Protein AF-A0A095CFA7-F1 (afdb_monomer_lite)

Organism: Schistosoma haematobium (NCBI:txid6185)

pLDDT: mean 85.24, std 14.71, range [35.34, 97.5]

Sequence (107 aa):
MPVPRSVFMSSERQ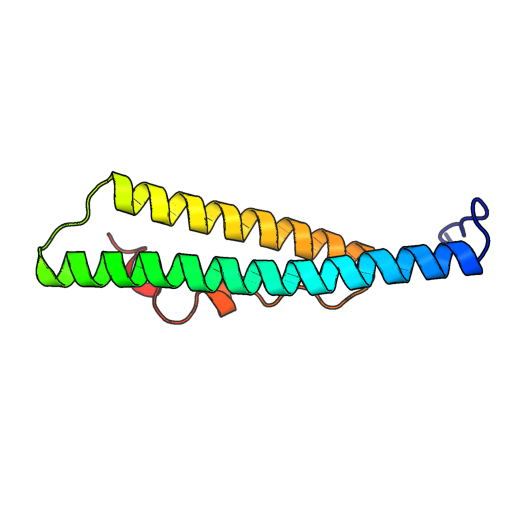AKCRTLFNDYLAGAMHRLQNMFKETQRIISGNRDQLENRGEVSEERQERAEHLMSACRKFHESLSTLADLLDADPPVDFSSMIKGKFDFIVYI

Foldseek 3Di:
DDDDDDPPDDPVVVVVVLVVLVVVLVVLLVVLLVLLVVLVVLVVVQVVCCVVPVDGDPVSVVVSVVSLVVSVVSLVVSQVSCVVSVHDRRDDPVVSVPPPCPPVVPD

Secondary structure (DSSP, 8-state):
-PPPPP-SS-HHHHHHHHHHHHHHHHHHHHHHHHHHHHHHHHHHHHHHHHHHHS---HHHHHHHHHHHHHHHHHHHHHHHHHHHHT-PPPPPHHHHHTTT-TTGGG-

Structure (mmCIF, N/CA/C/O backbone):
data_AF-A0A095CFA7-F1
#
_entry.id   AF-A0A095CFA7-F1
#
loop_
_atom_site.group_PDB
_atom_site.id
_atom_site.type_symbol
_atom_site.label_atom_id
_atom_site.label_alt_id
_atom_site.label_comp_id
_atom_site.label_asym_id
_atom_site.label_entity_id
_atom_site.label_seq_id
_atom_site.pdbx_PDB_ins_code
_atom_site.Cartn_x
_atom_site.Cartn_y
_atom_site.Cartn_z
_atom_site.occupancy
_atom_site.B_iso_or_equiv
_atom_site.auth_seq_id
_atom_site.auth_comp_id
_atom_site.auth_asym_id
_atom_site.auth_atom_id
_atom_site.pdbx_PDB_model_num
ATOM 1 N N . MET A 1 1 ? 1.304 11.924 -31.745 1.00 60.31 1 MET A N 1
ATOM 2 C CA . MET A 1 1 ? 2.722 12.256 -31.486 1.00 60.31 1 MET A CA 1
ATOM 3 C C . MET A 1 1 ? 3.324 11.100 -30.696 1.00 60.31 1 MET A C 1
ATOM 5 O O . MET A 1 1 ? 2.709 10.733 -29.703 1.00 60.31 1 MET A O 1
ATOM 9 N N . PRO A 1 2 ? 4.412 10.451 -31.143 1.00 86.06 2 PRO A N 1
ATOM 10 C CA . PRO A 1 2 ? 5.004 9.339 -30.399 1.00 86.06 2 PRO A CA 1
ATOM 11 C C . PRO A 1 2 ? 5.677 9.844 -29.115 1.00 86.06 2 PRO A C 1
ATOM 13 O O . PRO A 1 2 ? 6.326 10.889 -29.129 1.00 86.06 2 PRO A O 1
ATOM 16 N N . VAL A 1 3 ? 5.530 9.101 -28.014 1.00 83.31 3 VAL A N 1
ATOM 17 C CA . VAL A 1 3 ? 6.242 9.386 -26.759 1.00 83.31 3 VAL A CA 1
ATOM 18 C C . VAL A 1 3 ? 7.750 9.177 -26.990 1.00 83.31 3 VAL A C 1
ATOM 20 O O . VAL A 1 3 ? 8.134 8.110 -27.481 1.00 83.31 3 VAL A O 1
ATOM 23 N N . PRO A 1 4 ? 8.621 10.156 -26.673 1.00 86.12 4 PRO A N 1
ATOM 24 C CA . PRO A 1 4 ? 10.061 10.023 -26.880 1.00 86.12 4 PRO A CA 1
ATOM 25 C C . PRO A 1 4 ? 10.649 8.882 -26.045 1.00 86.12 4 PRO A C 1
ATOM 27 O O . PRO A 1 4 ? 10.387 8.776 -24.847 1.00 86.12 4 PRO A O 1
ATOM 30 N N . ARG A 1 5 ? 11.492 8.040 -26.655 1.00 81.06 5 ARG A N 1
ATOM 31 C CA . ARG A 1 5 ? 12.244 7.018 -25.913 1.00 81.06 5 ARG A CA 1
ATOM 32 C C . ARG A 1 5 ? 13.466 7.649 -25.253 1.00 81.06 5 ARG A C 1
ATOM 34 O O . ARG A 1 5 ? 14.251 8.321 -25.917 1.00 81.06 5 ARG A O 1
ATOM 41 N N . SER A 1 6 ? 13.641 7.400 -23.957 1.00 84.81 6 SER A N 1
ATOM 42 C CA . SER A 1 6 ? 14.822 7.862 -23.226 1.00 84.81 6 SER A CA 1
ATOM 43 C C . SER A 1 6 ? 16.084 7.150 -23.716 1.00 84.81 6 SER A C 1
ATOM 45 O O . SER A 1 6 ? 16.140 5.919 -23.745 1.00 84.81 6 SER A O 1
ATOM 47 N N . VAL A 1 7 ? 17.105 7.938 -24.060 1.00 88.00 7 VAL A N 1
ATOM 48 C CA . VAL A 1 7 ? 18.458 7.474 -24.425 1.00 88.00 7 VAL A CA 1
ATOM 49 C C . VAL A 1 7 ? 19.484 7.721 -23.313 1.00 88.00 7 VAL A C 1
ATOM 51 O O . VAL A 1 7 ? 20.663 7.438 -23.490 1.00 88.00 7 VAL A O 1
ATOM 54 N N . PHE A 1 8 ? 19.050 8.246 -22.160 1.00 91.19 8 PHE A N 1
ATOM 55 C CA . PHE A 1 8 ? 19.940 8.613 -21.052 1.00 91.19 8 PHE A CA 1
ATOM 56 C C . PHE A 1 8 ? 20.654 7.399 -20.431 1.00 91.19 8 PHE A C 1
ATOM 58 O O . PHE A 1 8 ? 21.819 7.482 -20.054 1.00 91.19 8 PHE A O 1
ATOM 65 N N . MET A 1 9 ? 19.969 6.256 -20.342 1.00 89.25 9 MET A N 1
ATOM 66 C CA . MET A 1 9 ? 20.522 5.002 -19.821 1.00 89.25 9 MET A CA 1
ATOM 67 C C . MET A 1 9 ? 20.400 3.887 -20.855 1.00 89.25 9 MET A C 1
ATOM 69 O O . MET A 1 9 ? 19.448 3.873 -21.633 1.00 89.25 9 MET A O 1
ATOM 73 N N . SER A 1 10 ? 21.313 2.912 -20.811 1.00 92.50 10 SER A N 1
ATOM 74 C CA . SER A 1 10 ? 21.186 1.682 -21.599 1.00 92.50 10 SER A CA 1
ATOM 75 C C . SER A 1 10 ? 19.942 0.884 -21.199 1.00 92.50 10 SER A C 1
ATOM 77 O O . SER A 1 10 ? 19.491 0.950 -20.053 1.00 92.50 10 SER A O 1
ATOM 79 N N . SER A 1 11 ? 19.415 0.081 -22.126 1.00 89.50 11 SER A N 1
ATOM 80 C CA . SER A 1 11 ? 18.263 -0.801 -21.887 1.00 89.50 11 SER A CA 1
ATOM 81 C C . SER A 1 11 ? 18.467 -1.728 -20.685 1.00 89.50 11 SER A C 1
ATOM 83 O O . SER A 1 11 ? 17.553 -1.909 -19.888 1.00 89.50 11 SER A O 1
ATOM 85 N N . GLU A 1 12 ? 19.682 -2.250 -20.499 1.00 93.19 12 GLU A N 1
ATOM 86 C CA . GLU A 1 12 ? 20.037 -3.087 -19.349 1.00 93.19 12 GLU A CA 1
ATOM 87 C C . GLU A 1 12 ? 19.882 -2.337 -18.015 1.00 93.19 12 GLU A C 1
ATOM 89 O O . GLU A 1 12 ? 19.311 -2.862 -17.059 1.00 93.19 12 GLU A O 1
ATOM 94 N N . ARG A 1 13 ? 20.355 -1.086 -17.937 1.00 93.56 13 ARG A N 1
ATOM 95 C CA . ARG A 1 13 ? 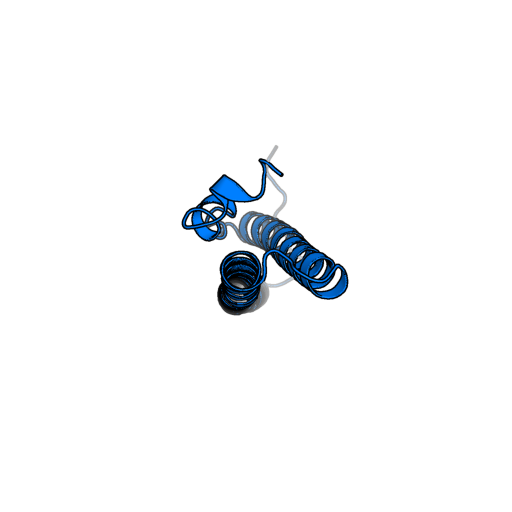20.222 -0.266 -16.723 1.00 93.56 13 ARG A CA 1
ATOM 96 C C . ARG A 1 13 ? 18.770 0.131 -16.472 1.00 93.56 13 ARG A C 1
ATOM 98 O O . ARG A 1 13 ? 18.321 0.065 -15.333 1.00 93.56 13 ARG A O 1
ATOM 105 N N . GLN A 1 14 ? 18.031 0.476 -17.527 1.00 91.31 14 GLN A N 1
ATOM 106 C CA . GLN A 1 14 ? 16.596 0.755 -17.436 1.00 91.31 14 GLN A CA 1
ATOM 107 C C . GLN A 1 14 ? 15.827 -0.459 -16.898 1.00 91.31 14 GLN A C 1
ATOM 109 O O . GLN A 1 14 ? 14.982 -0.302 -16.018 1.00 91.31 14 GLN A O 1
ATOM 114 N N . ALA A 1 15 ? 16.150 -1.668 -17.373 1.00 91.25 15 ALA A N 1
ATOM 115 C CA . ALA A 1 15 ? 15.544 -2.907 -16.894 1.00 91.25 15 ALA A CA 1
ATOM 116 C C . ALA A 1 15 ? 15.823 -3.137 -15.401 1.00 91.25 15 ALA A C 1
ATOM 118 O O . ALA A 1 15 ? 14.888 -3.375 -14.645 1.00 91.25 15 ALA A O 1
ATOM 119 N N . LYS A 1 16 ? 17.075 -2.965 -14.952 1.00 93.94 16 LYS A N 1
ATOM 120 C CA . LYS A 1 16 ? 17.433 -3.085 -13.525 1.00 93.94 16 LYS A CA 1
ATOM 121 C C . LYS A 1 16 ? 16.668 -2.090 -12.649 1.00 93.94 16 LYS A C 1
ATOM 123 O O . LYS A 1 16 ? 16.151 -2.474 -11.606 1.00 93.94 16 LYS A O 1
ATOM 128 N N . CYS A 1 17 ? 16.554 -0.829 -13.073 1.00 93.25 17 CYS A N 1
ATOM 129 C CA . CYS A 1 17 ? 15.766 0.167 -12.344 1.00 93.25 17 CYS A CA 1
ATOM 130 C C . CYS A 1 17 ? 14.284 -0.221 -12.268 1.00 93.25 17 CYS A C 1
ATOM 132 O O . CYS A 1 17 ? 13.691 -0.124 -11.198 1.00 93.25 17 CYS A O 1
ATOM 134 N N . ARG A 1 18 ? 13.694 -0.704 -13.370 1.00 92.25 18 ARG A N 1
ATOM 135 C CA . ARG A 1 18 ? 12.307 -1.197 -13.372 1.00 92.25 18 ARG A CA 1
ATOM 136 C C . ARG A 1 18 ? 12.110 -2.342 -12.387 1.00 92.25 18 ARG A C 1
ATOM 138 O O . ARG A 1 18 ? 11.131 -2.311 -11.651 1.00 92.25 18 ARG A O 1
ATOM 145 N N . THR A 1 19 ? 13.029 -3.306 -12.337 1.00 95.38 19 THR A N 1
ATOM 146 C CA . THR A 1 19 ? 12.978 -4.397 -11.352 1.00 95.38 19 THR A CA 1
ATOM 147 C C . THR A 1 19 ? 12.969 -3.848 -9.927 1.00 95.38 19 THR A C 1
ATOM 149 O O . THR A 1 19 ? 12.065 -4.173 -9.171 1.00 95.38 19 THR A O 1
ATOM 152 N N . LEU A 1 20 ? 13.880 -2.928 -9.593 1.00 96.75 20 LEU A N 1
ATOM 153 C CA . LEU A 1 20 ? 13.941 -2.330 -8.253 1.00 96.75 20 LEU A CA 1
ATOM 154 C C . LEU A 1 20 ? 12.643 -1.615 -7.853 1.00 96.75 20 LEU A C 1
ATOM 156 O O . LEU A 1 20 ? 12.206 -1.729 -6.709 1.00 96.75 20 LEU A O 1
ATOM 160 N N . PHE A 1 21 ? 12.018 -0.881 -8.776 1.00 96.31 21 PHE A N 1
ATOM 161 C CA . PHE A 1 21 ? 10.749 -0.212 -8.489 1.00 96.31 21 PHE A CA 1
ATOM 162 C C . PHE A 1 21 ? 9.587 -1.196 -8.318 1.00 96.31 21 PHE A C 1
ATOM 164 O O . PHE A 1 21 ? 8.743 -0.979 -7.451 1.00 96.31 21 PHE A O 1
ATOM 171 N N . ASN A 1 22 ? 9.561 -2.284 -9.090 1.00 95.44 22 ASN A N 1
ATOM 172 C CA . ASN A 1 22 ? 8.562 -3.342 -8.929 1.00 95.44 22 ASN A CA 1
ATOM 173 C C . ASN A 1 22 ? 8.736 -4.087 -7.598 1.00 95.44 22 ASN A C 1
ATOM 175 O O . ASN A 1 22 ? 7.756 -4.298 -6.886 1.00 95.44 22 ASN A O 1
ATOM 179 N N . ASP A 1 23 ? 9.973 -4.407 -7.213 1.00 96.88 23 ASP A N 1
ATOM 180 C CA . ASP A 1 23 ? 10.276 -5.030 -5.920 1.00 96.88 23 ASP A CA 1
ATOM 181 C C . ASP A 1 23 ? 9.856 -4.120 -4.757 1.00 96.88 23 ASP A C 1
ATOM 183 O O . ASP A 1 23 ? 9.257 -4.570 -3.775 1.00 96.88 23 ASP A O 1
ATOM 187 N N . TYR A 1 24 ? 10.116 -2.813 -4.885 1.00 97.50 24 TYR A N 1
ATOM 188 C CA . TYR A 1 24 ? 9.655 -1.820 -3.920 1.00 97.50 24 TYR A CA 1
ATOM 189 C C . TYR A 1 24 ? 8.125 -1.767 -3.847 1.00 97.50 24 TYR A C 1
ATOM 191 O O . TYR A 1 24 ? 7.578 -1.804 -2.744 1.00 97.50 24 TYR A O 1
ATOM 199 N N . LEU A 1 25 ? 7.430 -1.718 -4.991 1.00 96.00 25 LEU A N 1
ATOM 200 C CA . LEU A 1 25 ? 5.966 -1.711 -5.041 1.00 96.00 25 LEU A CA 1
ATOM 201 C C . LEU A 1 25 ? 5.387 -2.955 -4.352 1.00 96.00 25 LEU A C 1
ATOM 203 O O . LEU A 1 25 ? 4.491 -2.820 -3.520 1.00 96.00 25 LEU A O 1
ATOM 207 N N . ALA A 1 26 ? 5.942 -4.142 -4.607 1.00 95.00 26 ALA A N 1
ATOM 208 C CA . ALA A 1 26 ? 5.511 -5.386 -3.968 1.00 95.00 26 ALA A CA 1
ATOM 209 C C . ALA A 1 26 ? 5.684 -5.348 -2.437 1.00 95.00 26 ALA A C 1
ATOM 211 O O . ALA A 1 26 ? 4.757 -5.668 -1.684 1.00 95.00 26 ALA A O 1
ATOM 212 N N . GLY A 1 27 ? 6.847 -4.897 -1.954 1.00 96.69 27 GLY A N 1
ATOM 213 C CA . GLY A 1 27 ? 7.089 -4.719 -0.520 1.00 96.69 27 GLY A CA 1
ATOM 214 C C . GLY A 1 27 ? 6.153 -3.682 0.111 1.00 96.69 27 GLY A C 1
ATOM 215 O O . GLY A 1 27 ? 5.628 -3.881 1.212 1.00 96.69 27 GLY A O 1
ATOM 216 N N . ALA A 1 28 ? 5.885 -2.594 -0.605 1.00 95.88 28 ALA A N 1
ATOM 217 C CA . ALA A 1 28 ? 5.001 -1.532 -0.155 1.00 95.88 28 ALA A CA 1
ATOM 218 C C . ALA A 1 28 ? 3.529 -1.977 -0.105 1.00 95.88 28 ALA A C 1
ATOM 220 O O . ALA A 1 28 ? 2.836 -1.673 0.867 1.00 95.88 28 ALA A O 1
ATOM 221 N N . MET A 1 29 ? 3.065 -2.775 -1.071 1.00 94.25 29 MET A N 1
ATOM 222 C CA . MET A 1 29 ? 1.738 -3.400 -1.034 1.00 94.25 29 MET A CA 1
ATOM 223 C C . MET A 1 29 ? 1.573 -4.299 0.197 1.00 94.25 29 MET A C 1
ATOM 225 O O . MET A 1 29 ? 0.550 -4.234 0.885 1.00 94.25 29 MET A O 1
ATOM 229 N N . HIS A 1 30 ? 2.595 -5.087 0.541 1.00 93.69 30 HIS A N 1
ATOM 230 C CA . HIS A 1 30 ? 2.572 -5.896 1.760 1.00 93.69 30 HIS A CA 1
ATOM 231 C C . HIS A 1 30 ? 2.508 -5.027 3.028 1.00 93.69 30 HIS A C 1
ATOM 233 O O . HIS A 1 30 ? 1.736 -5.304 3.953 1.00 93.69 30 HIS A O 1
ATOM 239 N N . ARG A 1 31 ? 3.271 -3.927 3.069 1.00 94.31 31 ARG A N 1
ATOM 240 C CA . ARG A 1 31 ? 3.209 -2.957 4.171 1.00 94.31 31 ARG A CA 1
ATOM 241 C C . ARG A 1 31 ? 1.813 -2.352 4.309 1.00 94.31 31 ARG A C 1
ATOM 243 O O . ARG A 1 31 ? 1.320 -2.274 5.436 1.00 94.31 31 ARG A O 1
ATOM 250 N N . LEU A 1 32 ? 1.179 -1.976 3.199 1.00 92.44 32 LEU A N 1
ATOM 251 C CA . LEU A 1 32 ? -0.169 -1.410 3.176 1.00 92.44 32 LEU A CA 1
ATOM 252 C C . LEU A 1 32 ? -1.176 -2.392 3.794 1.00 92.44 32 LEU A C 1
ATOM 254 O O . LEU A 1 32 ? -1.911 -2.022 4.707 1.00 92.44 32 LEU A O 1
ATOM 258 N N . GLN A 1 33 ? -1.147 -3.666 3.393 1.00 90.69 33 GLN A N 1
ATOM 259 C CA . GLN A 1 33 ? -2.003 -4.706 3.983 1.00 90.69 33 GLN A CA 1
ATOM 260 C C . GLN A 1 33 ? -1.825 -4.830 5.503 1.00 90.69 33 GLN A C 1
ATOM 262 O O . GLN A 1 33 ? -2.803 -4.986 6.237 1.00 90.69 33 GLN A O 1
ATOM 267 N N . ASN A 1 34 ? -0.588 -4.746 5.994 1.00 91.56 34 ASN A N 1
ATOM 268 C CA . ASN A 1 34 ? -0.312 -4.806 7.427 1.00 91.56 34 ASN A CA 1
ATOM 269 C C . ASN A 1 34 ? -0.828 -3.564 8.168 1.00 91.56 34 ASN A C 1
ATOM 271 O O . ASN A 1 34 ? -1.395 -3.711 9.250 1.00 91.56 34 ASN A O 1
ATOM 275 N N . MET A 1 35 ? -0.702 -2.369 7.576 1.00 92.00 35 MET A N 1
ATOM 276 C CA . MET A 1 35 ? -1.282 -1.140 8.135 1.00 92.00 35 MET A CA 1
ATOM 277 C C . MET A 1 35 ? -2.802 -1.250 8.278 1.00 92.00 35 MET A C 1
ATOM 279 O O . MET A 1 35 ? -3.345 -0.905 9.328 1.00 92.00 35 MET A O 1
ATOM 283 N N . PHE A 1 36 ? -3.492 -1.794 7.273 1.00 89.75 36 PHE A N 1
ATOM 284 C CA . PHE A 1 36 ? -4.938 -1.998 7.359 1.00 89.75 36 PHE A CA 1
ATOM 285 C C . PHE A 1 36 ? -5.328 -2.980 8.457 1.00 89.75 36 PHE A C 1
ATOM 287 O O . PHE A 1 36 ? -6.230 -2.688 9.237 1.00 89.75 36 PHE A O 1
ATOM 294 N N . LYS A 1 37 ? -4.631 -4.117 8.566 1.00 89.19 37 LYS A N 1
ATOM 295 C CA . LYS A 1 37 ? -4.889 -5.105 9.626 1.00 89.19 37 LYS A CA 1
ATOM 296 C C . LYS A 1 37 ? -4.722 -4.501 11.019 1.00 89.19 37 LYS A C 1
ATOM 298 O O . LYS A 1 37 ? -5.530 -4.766 11.904 1.00 89.19 37 LYS A O 1
ATOM 303 N N . GLU A 1 38 ? -3.680 -3.701 11.225 1.00 90.56 38 GLU A N 1
ATOM 304 C CA . GLU A 1 38 ? -3.446 -2.996 12.487 1.00 90.56 38 GLU A CA 1
ATOM 305 C C . GLU A 1 38 ? -4.558 -1.981 12.785 1.00 90.56 38 GLU A C 1
ATOM 307 O O . GLU A 1 38 ? -5.155 -2.011 13.863 1.00 90.56 38 GLU A O 1
ATOM 312 N N . THR A 1 39 ? -4.898 -1.152 11.799 1.00 89.38 39 THR A N 1
ATOM 313 C CA . THR A 1 39 ? -5.972 -0.155 11.896 1.00 89.38 39 THR A CA 1
ATOM 314 C C . THR A 1 39 ? -7.317 -0.813 12.230 1.00 89.38 39 THR A C 1
ATOM 316 O O . THR A 1 39 ? -8.016 -0.381 13.146 1.00 89.38 39 THR A O 1
ATOM 319 N N . GLN A 1 40 ? -7.651 -1.925 11.567 1.00 87.62 40 GLN A N 1
ATOM 320 C CA . GLN A 1 40 ? -8.868 -2.695 11.834 1.00 87.62 40 GLN A CA 1
ATOM 321 C C . GLN A 1 40 ? -8.913 -3.275 13.251 1.00 87.62 40 GLN A C 1
ATOM 323 O O . GLN A 1 40 ? -9.978 -3.288 13.866 1.00 87.62 40 GLN A O 1
ATOM 328 N N . ARG A 1 41 ? -7.782 -3.749 13.790 1.00 89.44 41 ARG A N 1
ATOM 329 C CA . ARG A 1 41 ? -7.720 -4.260 15.170 1.00 89.44 41 ARG A CA 1
ATOM 330 C C . ARG A 1 41 ? -8.039 -3.169 16.184 1.00 89.44 41 ARG A C 1
ATOM 332 O O . ARG A 1 41 ? -8.803 -3.420 17.110 1.00 89.44 41 ARG A O 1
ATOM 339 N N . ILE A 1 42 ? -7.490 -1.970 15.994 1.00 88.38 42 ILE A N 1
ATOM 340 C CA . ILE A 1 42 ? -7.747 -0.830 16.884 1.00 88.38 42 ILE A CA 1
ATOM 341 C C . ILE A 1 42 ? -9.219 -0.429 16.823 1.00 88.38 42 ILE A C 1
ATOM 343 O O . ILE A 1 42 ? -9.843 -0.231 17.860 1.00 88.38 42 ILE A O 1
ATOM 347 N N . ILE A 1 43 ? -9.798 -0.391 15.626 1.00 88.19 43 ILE A N 1
ATOM 348 C CA . ILE A 1 43 ? -11.190 0.029 15.447 1.00 88.19 43 ILE A CA 1
ATOM 349 C C . ILE A 1 43 ? -12.169 -1.018 15.976 1.00 88.19 43 ILE A C 1
ATOM 351 O O . ILE A 1 43 ? -13.128 -0.660 16.655 1.00 88.19 43 ILE A O 1
ATOM 355 N N . SER A 1 44 ? -11.885 -2.309 15.779 1.00 88.50 44 SER A N 1
ATOM 356 C CA . SER A 1 44 ? -12.644 -3.377 16.439 1.00 88.50 44 SER A CA 1
ATOM 357 C C . SER A 1 44 ? -12.546 -3.264 17.961 1.00 88.50 44 SER A C 1
ATOM 359 O O . SER A 1 44 ? -13.564 -3.341 18.631 1.00 88.50 44 SER A O 1
ATOM 361 N N . GLY A 1 45 ? -11.351 -3.016 18.507 1.00 88.00 45 GLY A N 1
ATOM 362 C CA . GLY A 1 45 ? -11.168 -2.851 19.950 1.00 88.00 45 GLY A CA 1
ATOM 363 C C . GLY A 1 45 ? -11.893 -1.629 20.522 1.00 88.00 45 GLY A C 1
ATOM 364 O O . GLY A 1 45 ? -12.407 -1.690 21.636 1.00 88.00 45 GLY A O 1
ATOM 365 N N . ASN A 1 46 ? -11.976 -0.532 19.766 1.00 88.94 46 ASN A N 1
ATOM 366 C CA . ASN A 1 46 ? -12.766 0.638 20.150 1.00 88.94 46 ASN A CA 1
ATOM 367 C C . ASN A 1 46 ? -14.266 0.325 20.135 1.00 88.94 46 ASN A C 1
ATOM 369 O O . ASN A 1 46 ? -14.965 0.685 21.076 1.00 88.94 46 ASN A O 1
ATOM 373 N N . ARG A 1 47 ? -14.751 -0.406 19.126 1.00 87.25 47 ARG A N 1
ATOM 374 C CA . ARG A 1 47 ? -16.147 -0.854 19.073 1.00 87.25 47 ARG A CA 1
ATOM 375 C C . ARG A 1 47 ? -16.500 -1.745 20.261 1.00 87.25 47 ARG A C 1
ATOM 377 O O . ARG A 1 47 ? -17.498 -1.499 20.924 1.00 87.25 47 ARG A O 1
ATOM 384 N N . ASP A 1 48 ? -15.655 -2.723 20.571 1.00 88.75 48 ASP A N 1
ATOM 385 C CA . ASP A 1 48 ? -15.891 -3.623 21.699 1.00 88.75 48 ASP A CA 1
ATOM 386 C C . ASP A 1 48 ? -15.883 -2.843 23.034 1.00 88.75 48 ASP A C 1
ATOM 388 O O . ASP A 1 48 ? -16.603 -3.186 23.968 1.00 88.75 48 ASP A O 1
ATOM 392 N N . GLN A 1 49 ? -15.106 -1.758 23.152 1.00 86.31 49 GLN A N 1
ATOM 393 C CA . GLN A 1 49 ? -15.177 -0.871 24.320 1.00 86.31 49 GLN A CA 1
ATOM 394 C C . GLN A 1 49 ? -16.463 -0.060 24.383 1.00 86.31 49 GLN A C 1
ATOM 396 O O . GLN A 1 49 ? -17.046 0.027 25.462 1.00 86.31 49 GLN A O 1
ATOM 401 N N . LEU A 1 50 ? -16.910 0.483 23.253 1.00 86.75 50 LEU A N 1
ATOM 402 C CA . LEU A 1 50 ? -18.178 1.195 23.170 1.00 86.75 50 LEU A CA 1
ATOM 403 C C . LEU A 1 50 ? -19.337 0.282 23.590 1.00 86.75 50 LEU A C 1
ATOM 405 O O . LEU A 1 50 ? -20.167 0.681 24.398 1.00 86.75 50 LEU A O 1
ATOM 409 N N . GLU A 1 51 ? -19.350 -0.965 23.113 1.00 87.31 51 GLU A N 1
ATOM 410 C CA . GLU A 1 51 ? -20.365 -1.963 23.473 1.00 87.31 51 GLU A CA 1
ATOM 411 C C . GLU A 1 51 ? -20.328 -2.323 24.969 1.00 87.31 51 GLU A C 1
ATOM 413 O O . GLU A 1 51 ? -21.375 -2.449 25.599 1.00 87.31 51 GLU A O 1
ATOM 418 N N . ASN A 1 52 ? -19.136 -2.466 25.561 1.00 88.88 52 ASN A N 1
ATOM 419 C CA . ASN A 1 52 ? -18.993 -2.906 26.954 1.00 88.88 52 ASN A CA 1
ATOM 420 C C . ASN A 1 52 ? -19.112 -1.779 27.993 1.00 88.88 52 ASN A C 1
ATOM 422 O O . ASN A 1 52 ? -19.478 -2.044 29.138 1.00 88.88 52 ASN A O 1
ATOM 426 N N . ARG A 1 53 ? -18.721 -0.548 27.645 1.00 88.69 53 ARG A N 1
ATOM 427 C CA . ARG A 1 53 ? -18.605 0.584 28.585 1.00 88.69 53 ARG A CA 1
ATOM 428 C C . ARG A 1 53 ? -19.491 1.771 28.226 1.00 88.69 53 ARG A C 1
ATOM 430 O O . ARG A 1 53 ? -19.653 2.654 29.058 1.00 88.69 53 ARG A O 1
ATOM 437 N N . GLY A 1 54 ? -20.052 1.799 27.019 1.00 89.75 54 GLY A N 1
ATOM 438 C CA . GLY A 1 54 ? -20.846 2.917 26.510 1.00 89.75 54 GLY A CA 1
ATOM 439 C C . GLY A 1 54 ? -20.021 4.107 26.015 1.00 89.75 54 GLY A C 1
ATOM 440 O O . GLY A 1 54 ? -20.602 5.060 25.512 1.00 89.75 54 GLY A O 1
ATOM 441 N N . GLU A 1 55 ? -18.688 4.060 26.118 1.00 87.25 55 GLU A N 1
ATOM 442 C CA . GLU A 1 55 ? -17.803 5.161 25.730 1.00 87.25 55 GLU A CA 1
ATOM 443 C C . GLU A 1 55 ? -16.474 4.677 25.129 1.00 87.25 55 GLU A C 1
ATOM 445 O O . GLU A 1 55 ? -15.975 3.586 25.427 1.00 87.25 55 GLU A O 1
ATOM 450 N N . VAL A 1 56 ? -15.885 5.530 24.291 1.00 86.38 56 VAL A N 1
ATOM 451 C CA . VAL A 1 56 ? -14.517 5.423 23.770 1.00 86.38 56 VAL A CA 1
ATOM 452 C C . VAL A 1 56 ? -13.846 6.767 24.022 1.00 86.38 56 VAL A C 1
ATOM 454 O O . VAL A 1 56 ? -14.449 7.806 23.777 1.00 86.38 56 VAL A O 1
ATOM 457 N N . SER A 1 57 ? -12.612 6.761 24.528 1.00 87.69 57 SER A N 1
ATOM 458 C CA . SER A 1 57 ? -11.887 8.011 24.767 1.00 87.69 57 SER A CA 1
ATOM 459 C C . SER A 1 57 ? -11.553 8.732 23.459 1.00 87.69 57 SER A C 1
ATOM 461 O O . SER A 1 57 ? -11.245 8.088 22.453 1.00 87.69 57 SER A O 1
ATOM 463 N N . GLU A 1 58 ? -11.522 10.065 23.498 1.00 88.19 58 GLU A N 1
ATOM 464 C CA . GLU A 1 58 ? -11.143 10.901 22.348 1.00 88.19 58 GLU A CA 1
ATOM 465 C C . GLU A 1 58 ? -9.773 10.499 21.781 1.00 88.19 58 GLU A C 1
ATOM 467 O O . GLU A 1 58 ? -9.651 10.255 20.586 1.00 88.19 58 GLU A O 1
ATOM 472 N N . GLU A 1 59 ? -8.773 10.262 22.641 1.00 90.19 59 GLU A N 1
ATOM 473 C CA . GLU A 1 59 ? -7.434 9.797 22.235 1.00 90.19 59 GLU A CA 1
ATOM 474 C C . GLU A 1 59 ? -7.482 8.517 21.373 1.00 90.19 59 GLU A C 1
ATOM 476 O O . GLU A 1 59 ? -6.725 8.344 20.413 1.00 90.19 59 GLU A O 1
ATOM 481 N N . ARG A 1 60 ? -8.383 7.583 21.701 1.00 87.00 60 ARG A N 1
ATOM 482 C CA . ARG A 1 60 ? -8.533 6.325 20.957 1.00 87.00 60 ARG A CA 1
ATOM 483 C C . ARG A 1 60 ? -9.208 6.530 19.614 1.00 87.00 60 ARG A C 1
ATOM 485 O O . ARG A 1 60 ? -8.889 5.797 18.671 1.00 87.00 60 ARG A O 1
ATOM 492 N N . GLN A 1 61 ? -10.136 7.474 19.544 1.00 86.56 61 GLN A N 1
ATOM 493 C CA . GLN A 1 61 ? -10.813 7.844 18.313 1.00 86.56 61 GLN A CA 1
ATOM 494 C C . GLN A 1 61 ? -9.853 8.581 17.373 1.00 86.56 61 GLN A C 1
ATOM 496 O O . GLN A 1 61 ? -9.650 8.124 16.248 1.00 86.56 61 GLN A O 1
ATOM 501 N N . GLU A 1 62 ? -9.133 9.587 17.870 1.00 90.88 62 GLU A N 1
ATOM 502 C CA . GLU A 1 62 ? -8.090 10.300 17.122 1.00 90.88 62 GLU A CA 1
ATOM 503 C C . GLU A 1 62 ? -7.012 9.346 16.597 1.00 90.88 62 GLU A C 1
ATOM 505 O O . GLU A 1 62 ? -6.608 9.413 15.433 1.00 90.88 62 GLU A O 1
ATOM 510 N N . ARG A 1 63 ? -6.572 8.381 17.417 1.00 89.94 63 ARG A N 1
ATOM 511 C CA . ARG A 1 63 ? -5.603 7.366 16.984 1.00 89.94 63 ARG A CA 1
ATOM 512 C C . ARG A 1 63 ? -6.128 6.519 15.823 1.00 89.94 63 ARG A C 1
ATOM 514 O O . ARG A 1 63 ? -5.370 6.220 14.897 1.00 89.94 63 ARG A O 1
ATOM 521 N N . ALA A 1 64 ? -7.390 6.100 15.874 1.00 88.00 64 ALA A N 1
ATOM 522 C CA . ALA A 1 64 ? -8.010 5.322 14.806 1.00 88.00 64 ALA A CA 1
ATOM 523 C C . ALA A 1 64 ? -8.115 6.134 13.506 1.00 88.00 64 ALA A C 1
ATOM 525 O O . ALA A 1 64 ? -7.761 5.634 12.434 1.00 88.00 64 ALA A O 1
ATOM 526 N N . GLU A 1 65 ? -8.529 7.395 13.605 1.00 89.38 65 GLU A N 1
ATOM 527 C CA . GLU A 1 65 ? -8.625 8.322 12.476 1.00 89.38 65 GLU A CA 1
ATOM 528 C C . GLU A 1 65 ? -7.256 8.614 11.853 1.00 89.38 65 GLU A C 1
ATOM 530 O O . GLU A 1 65 ? -7.102 8.560 10.629 1.00 89.38 65 GLU A O 1
ATOM 535 N N . HIS A 1 66 ? -6.227 8.841 12.673 1.00 92.19 66 HIS A N 1
ATOM 536 C CA . HIS A 1 66 ? -4.859 9.044 12.204 1.00 92.19 66 HIS A CA 1
ATOM 537 C C . HIS A 1 66 ? -4.320 7.839 11.434 1.00 92.19 66 HIS A C 1
ATOM 539 O O . HIS A 1 66 ? -3.745 8.006 10.354 1.00 92.19 66 HIS A O 1
ATOM 545 N N . LEU A 1 67 ? -4.529 6.626 11.945 1.00 90.19 67 LEU A N 1
ATOM 546 C CA . LEU A 1 67 ? -4.100 5.404 11.265 1.00 90.19 67 LEU A CA 1
ATOM 547 C C . LEU A 1 67 ? -4.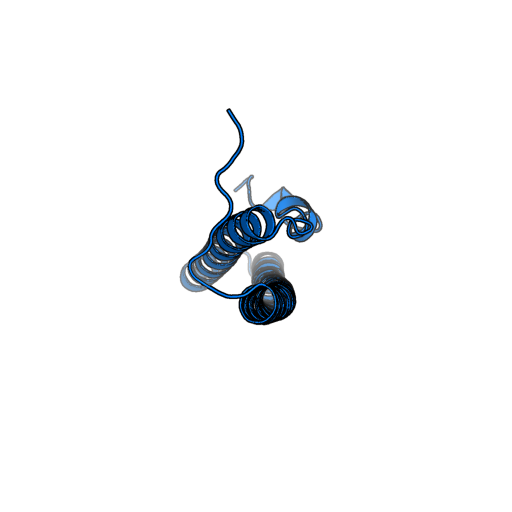860 5.181 9.956 1.00 90.19 67 LEU A C 1
ATOM 549 O O . LEU A 1 67 ? -4.251 4.819 8.947 1.00 90.19 67 LEU A O 1
ATOM 553 N N . MET A 1 68 ? -6.163 5.470 9.936 1.00 90.19 68 MET A N 1
ATOM 554 C CA . MET A 1 68 ? -6.967 5.388 8.719 1.00 90.19 68 MET A CA 1
ATOM 555 C C . MET A 1 68 ? -6.513 6.407 7.665 1.00 90.19 68 MET A C 1
ATOM 557 O O . MET A 1 68 ? -6.342 6.065 6.494 1.00 90.19 68 MET A O 1
ATOM 561 N N . SER A 1 69 ? -6.243 7.646 8.084 1.00 92.06 69 SER A N 1
ATOM 562 C CA . SER A 1 69 ? -5.703 8.703 7.224 1.00 92.06 69 SER A CA 1
ATOM 563 C C . SER A 1 69 ? -4.340 8.316 6.645 1.00 92.06 69 SER A C 1
ATOM 565 O O . SER A 1 69 ? -4.094 8.501 5.451 1.00 92.06 69 SER A O 1
ATOM 567 N N . ALA A 1 70 ? -3.465 7.716 7.458 1.00 93.38 70 ALA A N 1
ATOM 568 C CA . ALA A 1 70 ? -2.173 7.212 7.004 1.00 93.38 70 ALA A CA 1
ATOM 569 C C . ALA A 1 70 ? -2.325 6.078 5.974 1.00 93.38 70 ALA A C 1
ATOM 571 O O . ALA A 1 70 ? -1.639 6.099 4.951 1.00 93.38 70 ALA A O 1
ATOM 572 N N . CYS A 1 71 ? -3.245 5.130 6.196 1.00 93.00 71 CYS A N 1
ATOM 573 C CA . CYS A 1 71 ? -3.546 4.069 5.228 1.00 93.00 71 CYS A CA 1
ATOM 574 C C . CYS A 1 71 ? -4.023 4.646 3.892 1.00 93.00 71 CYS A C 1
ATOM 576 O O . CYS A 1 71 ? -3.560 4.209 2.841 1.00 93.00 71 CYS A O 1
ATOM 578 N N . ARG A 1 72 ? -4.909 5.649 3.928 1.00 91.94 72 ARG A N 1
ATOM 579 C CA . ARG A 1 72 ? -5.444 6.295 2.724 1.00 91.94 72 ARG A CA 1
ATOM 580 C C . ARG A 1 72 ? -4.354 6.990 1.915 1.00 91.94 72 ARG A C 1
ATOM 582 O O . ARG A 1 72 ? -4.201 6.706 0.734 1.00 91.94 72 ARG A O 1
ATOM 589 N N . LYS A 1 73 ? -3.549 7.836 2.563 1.00 94.75 73 LYS A N 1
ATOM 590 C CA . LYS A 1 73 ? -2.433 8.539 1.904 1.00 94.75 73 LYS A CA 1
ATOM 591 C C . LYS A 1 73 ? -1.428 7.561 1.297 1.00 94.75 73 LYS A C 1
ATOM 593 O O . LYS A 1 73 ? -0.902 7.796 0.209 1.00 94.75 73 LYS A O 1
ATOM 598 N N . PHE A 1 74 ? -1.154 6.459 1.996 1.00 95.38 74 PHE A N 1
ATOM 599 C CA . PHE A 1 74 ? -0.239 5.440 1.499 1.00 95.38 74 PHE A CA 1
ATOM 600 C C . PHE A 1 74 ? -0.829 4.682 0.302 1.00 95.38 74 PHE A C 1
ATOM 602 O O . PHE A 1 74 ? -0.135 4.504 -0.692 1.00 95.38 74 PHE A O 1
ATOM 609 N N . HIS A 1 75 ? -2.115 4.317 0.344 1.00 94.94 75 HIS A N 1
ATOM 610 C CA . HIS A 1 75 ? -2.826 3.711 -0.790 1.00 94.94 75 HIS A CA 1
ATOM 611 C C . HIS A 1 75 ? -2.812 4.610 -2.036 1.00 94.94 75 HIS A C 1
ATOM 613 O O . HIS A 1 75 ? -2.457 4.142 -3.117 1.00 94.94 75 HIS A O 1
ATOM 619 N N . GLU A 1 76 ? -3.094 5.906 -1.883 1.00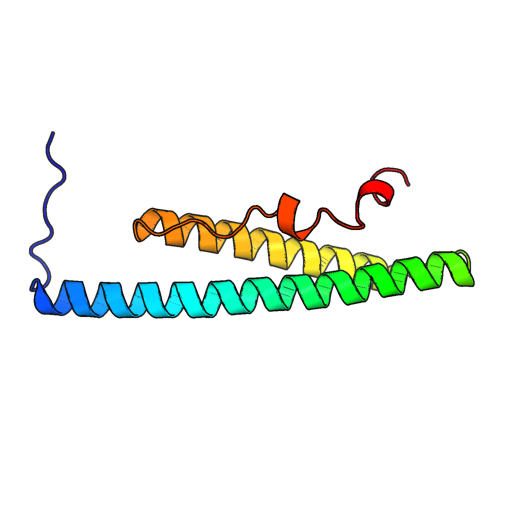 94.94 76 GLU A N 1
ATOM 620 C CA . GLU A 1 76 ? -3.048 6.890 -2.979 1.00 94.94 76 GLU A CA 1
ATOM 621 C C . GLU A 1 76 ? -1.636 6.989 -3.591 1.00 94.94 76 GLU A C 1
ATOM 623 O O . GLU A 1 76 ? -1.467 7.008 -4.815 1.00 94.94 76 GLU A O 1
ATOM 628 N N . SER A 1 77 ? -0.604 6.961 -2.741 1.00 95.88 77 SER A N 1
ATOM 629 C CA . SER A 1 77 ? 0.799 6.965 -3.177 1.00 95.88 77 SER A CA 1
ATOM 630 C C . SER A 1 77 ? 1.164 5.698 -3.962 1.00 95.88 77 SER A C 1
ATOM 632 O O . SER A 1 77 ? 1.857 5.780 -4.975 1.00 95.88 77 SER A O 1
ATOM 634 N N . LEU A 1 78 ? 0.687 4.527 -3.525 1.00 95.81 78 LEU A N 1
ATOM 635 C CA . LEU A 1 78 ? 0.936 3.261 -4.223 1.00 95.81 78 LEU A CA 1
ATOM 636 C C . LEU A 1 78 ? 0.142 3.127 -5.516 1.00 95.81 78 LEU A C 1
ATOM 638 O O . LEU A 1 78 ? 0.667 2.555 -6.463 1.00 95.81 78 LEU A O 1
ATOM 642 N N . SER A 1 79 ? -1.069 3.680 -5.580 1.00 95.12 79 SER A N 1
ATOM 643 C CA . SER A 1 79 ? -1.852 3.736 -6.819 1.00 95.12 79 SER A CA 1
ATOM 644 C C . SER A 1 79 ? -1.110 4.555 -7.875 1.00 95.12 79 SER A C 1
ATOM 646 O O . SER A 1 79 ? -0.868 4.072 -8.974 1.00 95.12 79 SER A O 1
ATOM 648 N N . THR A 1 80 ? -0.605 5.730 -7.485 1.00 96.06 80 THR A N 1
ATOM 649 C CA . THR A 1 80 ? 0.227 6.569 -8.362 1.00 96.06 80 THR A CA 1
ATOM 650 C C . THR A 1 80 ? 1.489 5.834 -8.827 1.00 96.06 80 THR A C 1
ATOM 652 O O . THR A 1 80 ? 1.873 5.925 -9.990 1.00 96.06 80 THR A O 1
ATOM 655 N N . LEU A 1 81 ? 2.160 5.100 -7.932 1.00 95.38 81 LEU A N 1
ATOM 656 C CA . LEU A 1 81 ? 3.352 4.335 -8.297 1.00 95.38 81 LEU A CA 1
ATOM 657 C C . LEU A 1 81 ? 3.027 3.164 -9.237 1.00 95.38 81 LEU A C 1
ATOM 659 O O . LEU A 1 81 ? 3.786 2.933 -10.174 1.00 95.38 81 LEU A O 1
ATOM 663 N N . ALA A 1 82 ? 1.930 2.441 -9.004 1.00 95.25 82 ALA A N 1
ATOM 664 C CA . ALA A 1 82 ? 1.486 1.354 -9.872 1.00 95.25 82 ALA A CA 1
ATOM 665 C C . ALA A 1 82 ? 1.191 1.864 -11.291 1.00 95.25 82 ALA A C 1
ATOM 667 O O . ALA A 1 82 ? 1.709 1.296 -12.251 1.00 95.25 82 ALA A O 1
ATOM 668 N N . ASP A 1 83 ? 0.500 3.003 -11.410 1.00 95.56 83 ASP A N 1
ATOM 669 C CA . ASP A 1 83 ? 0.232 3.660 -12.695 1.00 95.56 83 ASP A CA 1
ATOM 670 C C . ASP A 1 83 ? 1.532 4.038 -13.430 1.00 95.56 83 ASP A C 1
ATOM 672 O O . ASP A 1 83 ? 1.665 3.829 -14.635 1.00 95.56 83 ASP A O 1
ATOM 676 N N . LEU A 1 84 ? 2.532 4.563 -12.710 1.00 93.69 84 LEU A N 1
ATOM 677 C CA . LEU A 1 84 ? 3.839 4.916 -13.287 1.00 93.69 84 LEU A CA 1
ATOM 678 C C . LEU A 1 84 ? 4.649 3.697 -13.749 1.00 93.69 84 LEU A C 1
ATOM 680 O O . LEU A 1 84 ? 5.503 3.826 -14.632 1.00 93.69 84 LEU A O 1
ATOM 684 N N . LEU A 1 85 ? 4.428 2.541 -13.125 1.00 93.62 85 LEU A N 1
ATOM 685 C CA . LEU A 1 85 ? 5.123 1.293 -13.432 1.00 93.62 85 LEU A CA 1
ATOM 686 C C . LEU A 1 85 ? 4.358 0.398 -14.409 1.00 93.62 85 LEU A C 1
ATOM 688 O O . LEU A 1 85 ? 4.913 -0.631 -14.796 1.00 93.62 85 LEU A O 1
ATOM 692 N N . ASP A 1 86 ? 3.156 0.803 -14.830 1.00 92.31 86 ASP A N 1
ATOM 693 C CA . ASP A 1 86 ? 2.240 -0.012 -15.639 1.00 92.31 86 ASP A CA 1
ATOM 694 C C . ASP A 1 86 ? 1.964 -1.372 -14.965 1.00 92.31 86 ASP A C 1
ATOM 696 O O . ASP A 1 86 ? 2.021 -2.436 -15.582 1.00 92.31 86 ASP A O 1
ATOM 700 N N . ALA A 1 87 ? 1.760 -1.327 -13.645 1.00 91.94 87 ALA A N 1
ATOM 701 C CA . ALA A 1 87 ? 1.485 -2.475 -12.791 1.00 91.94 87 ALA A CA 1
ATOM 702 C C . ALA A 1 87 ? 0.030 -2.458 -12.309 1.00 91.94 87 ALA A C 1
ATOM 704 O O . ALA A 1 87 ? -0.628 -1.417 -12.310 1.00 91.94 87 ALA A O 1
ATOM 705 N N . ASP A 1 88 ? -0.460 -3.608 -11.840 1.00 88.56 88 ASP A N 1
ATOM 706 C CA . ASP A 1 88 ? -1.802 -3.684 -11.269 1.00 88.56 88 ASP A CA 1
ATOM 707 C C . ASP A 1 88 ? -1.930 -2.751 -10.048 1.00 88.56 88 ASP A C 1
ATOM 709 O O . ASP A 1 88 ? -1.043 -2.730 -9.181 1.00 88.56 88 ASP A O 1
ATOM 713 N N . PRO A 1 89 ? -3.030 -1.986 -9.941 1.00 87.38 89 PRO A N 1
ATOM 714 C CA . PRO A 1 89 ? -3.234 -1.083 -8.821 1.00 87.38 89 PRO A CA 1
ATOM 715 C C . PRO A 1 89 ? -3.410 -1.859 -7.506 1.00 87.38 89 PRO A C 1
ATOM 717 O O . PRO A 1 89 ? -3.856 -3.013 -7.501 1.00 87.38 89 PRO A O 1
ATOM 720 N N . PRO A 1 90 ? -3.105 -1.235 -6.352 1.00 85.19 90 PRO A N 1
ATOM 721 C CA . PRO A 1 90 ? -3.433 -1.827 -5.063 1.00 85.19 90 PRO A CA 1
ATOM 722 C C . PRO A 1 90 ? -4.945 -2.066 -4.954 1.00 85.19 90 PRO A C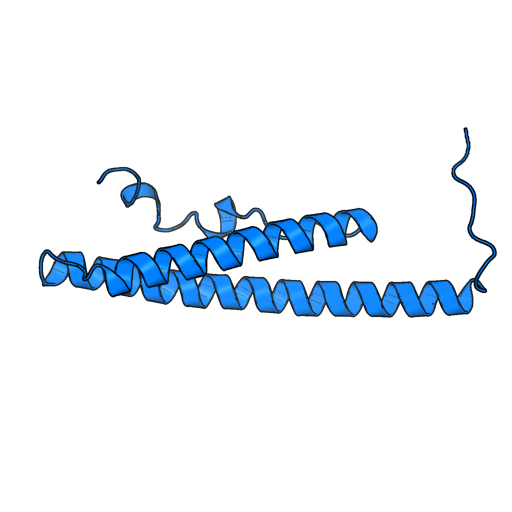 1
ATOM 724 O O . PRO A 1 90 ? -5.751 -1.300 -5.482 1.00 85.19 90 PRO A O 1
ATOM 727 N N . VAL A 1 91 ? -5.325 -3.121 -4.227 1.00 81.12 91 VAL A N 1
ATOM 728 C CA . VAL A 1 91 ? -6.732 -3.483 -3.983 1.00 81.12 91 VAL A CA 1
ATOM 729 C C . VAL A 1 91 ? -7.528 -2.264 -3.511 1.00 81.12 91 VAL A C 1
ATOM 731 O O . VAL A 1 91 ? -7.013 -1.450 -2.740 1.00 81.12 91 VAL A O 1
ATOM 734 N N . ASP A 1 92 ? -8.775 -2.138 -3.969 1.00 79.88 92 ASP A N 1
ATOM 735 C CA . ASP A 1 92 ? -9.610 -0.974 -3.670 1.00 79.88 92 ASP A CA 1
ATOM 736 C C . ASP A 1 92 ? -9.694 -0.727 -2.157 1.00 79.88 92 ASP A C 1
ATOM 738 O O . ASP A 1 92 ? -10.031 -1.628 -1.382 1.00 79.88 92 ASP A O 1
ATOM 742 N N . PHE A 1 93 ? -9.420 0.511 -1.745 1.00 75.12 93 PHE A N 1
ATOM 743 C CA . PHE A 1 93 ? -9.465 0.957 -0.357 1.00 75.12 93 PHE A CA 1
ATOM 744 C C . PHE A 1 93 ? -10.793 0.571 0.313 1.00 75.12 93 PHE A C 1
ATOM 746 O O . PHE A 1 93 ? -10.808 0.063 1.437 1.00 75.12 93 PHE A O 1
ATOM 753 N N . SER A 1 94 ? -11.911 0.716 -0.408 1.00 70.56 94 SER A N 1
ATOM 754 C CA . SER A 1 94 ? -13.236 0.362 0.107 1.00 70.56 94 SER A CA 1
ATOM 755 C C . SER A 1 94 ? -13.386 -1.141 0.329 1.00 70.56 94 SER A C 1
ATOM 757 O O . SER A 1 94 ? -14.025 -1.544 1.295 1.00 70.56 94 SER A O 1
ATOM 759 N N . SER A 1 95 ? -12.775 -1.990 -0.502 1.00 70.81 95 SER A N 1
ATOM 760 C CA . SER A 1 95 ? -12.792 -3.450 -0.312 1.00 70.81 95 SER A CA 1
ATOM 761 C C . SER A 1 95 ? -11.990 -3.895 0.916 1.00 70.81 95 SER A C 1
ATOM 763 O O . SER A 1 95 ? -12.337 -4.881 1.560 1.00 70.81 95 SER A O 1
ATOM 765 N N . MET A 1 96 ? -10.964 -3.129 1.297 1.00 65.62 96 MET A N 1
ATOM 766 C CA . MET A 1 96 ? -10.152 -3.395 2.488 1.00 65.62 96 MET A CA 1
ATOM 767 C C . MET A 1 96 ? -10.847 -2.957 3.786 1.00 65.62 96 MET A C 1
ATOM 769 O O . MET A 1 96 ? -10.500 -3.423 4.872 1.00 65.62 96 MET A O 1
ATOM 773 N N . ILE A 1 97 ? -11.846 -2.080 3.672 1.00 64.75 97 ILE A N 1
ATOM 774 C CA . ILE A 1 97 ? -12.632 -1.524 4.781 1.00 64.75 97 ILE A CA 1
ATOM 775 C C . ILE A 1 97 ? -14.010 -2.191 4.898 1.00 64.75 97 ILE A C 1
ATOM 777 O O . ILE A 1 97 ? -14.547 -2.312 6.007 1.00 64.75 97 ILE A O 1
ATOM 781 N N . LYS A 1 98 ? -14.573 -2.665 3.779 1.00 52.03 98 LYS A N 1
ATOM 782 C CA . LYS A 1 98 ? -15.845 -3.388 3.728 1.00 52.03 98 LYS A CA 1
ATOM 783 C C . LYS A 1 98 ? -15.723 -4.696 4.494 1.00 52.03 98 LYS A C 1
ATOM 785 O O . LYS A 1 98 ? -15.072 -5.651 4.087 1.00 52.03 98 LYS A O 1
ATOM 790 N N . GLY A 1 99 ? -16.362 -4.683 5.653 1.00 49.34 99 GLY A N 1
ATOM 791 C CA . GLY A 1 99 ? -16.383 -5.773 6.609 1.00 49.34 99 GLY A CA 1
ATOM 792 C C . GLY A 1 99 ? -16.969 -5.343 7.948 1.00 49.34 99 GLY A C 1
ATOM 793 O O . GLY A 1 99 ? -17.670 -6.146 8.553 1.00 49.34 99 GLY A O 1
ATOM 794 N N . LYS A 1 100 ? -16.716 -4.105 8.419 1.00 46.75 100 LYS A N 1
ATOM 795 C CA . LYS A 1 100 ? -17.181 -3.643 9.753 1.00 46.75 100 LYS A CA 1
ATOM 796 C C . LYS A 1 100 ? -17.392 -2.124 9.937 1.00 46.75 100 LYS A C 1
ATOM 798 O O . LYS A 1 100 ? -17.724 -1.716 11.043 1.00 46.75 100 LYS A O 1
ATOM 803 N N . PHE A 1 101 ? -17.198 -1.290 8.909 1.00 45.03 101 PHE A N 1
ATOM 804 C CA . PHE A 1 101 ? -17.237 0.182 9.044 1.00 45.03 101 PHE A CA 1
ATOM 805 C C . PHE A 1 101 ? -18.582 0.852 8.761 1.00 45.03 101 PHE A C 1
ATOM 807 O O . PHE A 1 101 ? -18.706 2.046 9.020 1.00 45.03 101 PHE A O 1
ATOM 814 N N . ASP A 1 102 ? -19.589 0.112 8.291 1.00 44.22 102 ASP A N 1
ATOM 815 C CA . ASP A 1 102 ? -20.890 0.688 7.910 1.00 44.22 102 ASP A CA 1
ATOM 816 C C . ASP A 1 102 ? -21.649 1.366 9.071 1.00 44.22 102 ASP A C 1
ATOM 818 O O . ASP A 1 102 ? -22.640 2.048 8.836 1.00 44.22 102 ASP A O 1
ATOM 822 N N . PHE A 1 103 ? -21.174 1.251 10.316 1.00 44.12 103 PHE A N 1
ATOM 823 C CA . PHE A 1 103 ? -21.822 1.848 11.488 1.00 44.12 103 PHE A CA 1
ATOM 824 C C . PHE A 1 103 ? -21.144 3.105 12.051 1.00 44.12 103 PHE A C 1
ATOM 826 O O . PHE A 1 103 ? -21.727 3.740 12.921 1.00 44.12 103 PHE A O 1
ATOM 833 N N . ILE A 1 104 ? -19.957 3.505 11.573 1.00 46.34 104 ILE A N 1
ATOM 834 C CA . ILE A 1 104 ? -19.241 4.676 12.136 1.00 46.34 104 ILE A CA 1
ATOM 835 C C . ILE A 1 104 ? -19.635 5.990 11.434 1.00 46.34 104 ILE A C 1
ATOM 837 O O . ILE A 1 104 ? -19.387 7.064 11.957 1.00 46.34 104 ILE A O 1
ATOM 841 N N . VAL A 1 105 ? -20.312 5.934 10.281 1.00 42.75 105 VAL A N 1
ATOM 842 C CA . VAL A 1 105 ? -20.801 7.146 9.584 1.00 42.75 105 VAL A CA 1
ATOM 843 C C . VAL A 1 105 ? -22.162 7.629 10.134 1.00 42.75 105 VAL A C 1
ATOM 845 O O . VAL A 1 105 ? -22.677 8.651 9.694 1.00 42.75 105 VAL A O 1
ATOM 848 N N . TYR A 1 106 ? -22.750 6.920 11.105 1.00 35.34 106 TYR A N 1
ATOM 849 C CA . TYR A 1 106 ? -24.074 7.217 11.676 1.00 35.34 106 TYR A CA 1
ATOM 850 C C . TYR A 1 106 ? -24.047 7.529 13.184 1.00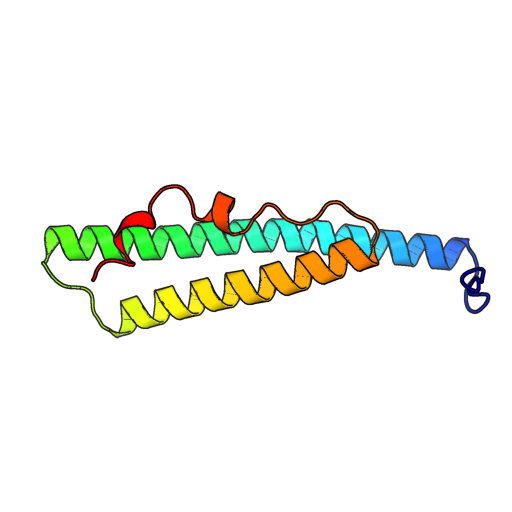 35.34 106 TYR A C 1
ATOM 852 O O . TYR A 1 106 ? -25.011 7.224 13.888 1.00 35.34 106 TYR A O 1
ATOM 860 N N . ILE A 1 107 ? -22.964 8.126 13.686 1.00 37.47 107 ILE A N 1
ATOM 861 C CA . ILE A 1 107 ? -22.919 8.813 14.990 1.00 37.47 107 ILE A CA 1
ATOM 862 C C . ILE A 1 107 ? -22.205 10.144 14.770 1.00 37.47 107 ILE A C 1
ATOM 864 O O . ILE A 1 107 ? -22.722 11.166 15.267 1.00 37.47 107 ILE A O 1
#

Radius of gyration: 19.52 Å; chains: 1; bounding box: 45×18×60 Å